Protein AF-A0A4Q2YHT8-F1 (afdb_monomer_lite)

Ra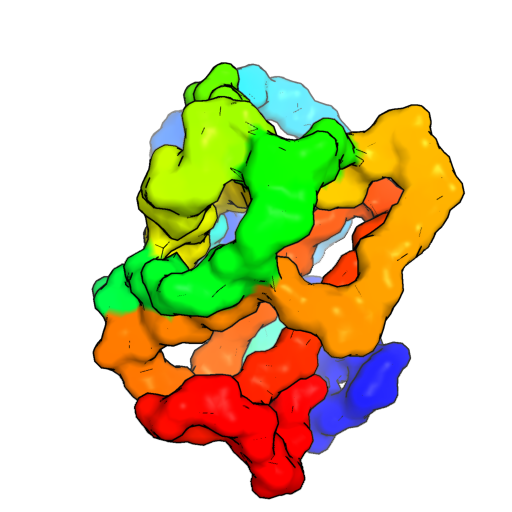dius of gyration: 17.06 Å; chains: 1; bounding box: 36×43×40 Å

Sequence (171 aa):
MDIRTGLNNLAITSVTYTIGGSTVAQLTEASGVTNVGDSPVYLKSVGTASGPDLTFFNTAGAKVFNVNPELGTTGGVGVFDNGVTTPSNAGLSAYAAAVEGTSMDTDIRNFGYHDYLSPGPTDPAVADLDLQFAKAMNLTDYLVVTERWGNSSFQLLALAADGEPYVGANI

pLDDT: mean 76.27, std 13.69, range [40.28, 93.75]

Structure (mmCIF, N/CA/C/O backbone):
data_AF-A0A4Q2YHT8-F1
#
_entry.id   AF-A0A4Q2YHT8-F1
#
loop_
_atom_site.group_PDB
_atom_site.id
_atom_site.type_symbol
_atom_site.label_atom_id
_atom_site.label_alt_id
_atom_site.label_comp_id
_atom_site.label_asym_id
_atom_site.label_entity_id
_atom_site.label_seq_id
_atom_site.pdbx_PDB_ins_code
_atom_site.Cartn_x
_atom_site.Cartn_y
_atom_site.Cartn_z
_atom_site.occupancy
_atom_site.B_iso_or_equiv
_atom_site.auth_seq_id
_atom_site.auth_comp_id
_atom_site.auth_asym_id
_atom_site.auth_atom_id
_atom_site.pdbx_PDB_model_num
ATOM 1 N N . MET A 1 1 ? -9.575 -21.352 12.786 1.00 46.97 1 MET A N 1
ATOM 2 C CA . MET A 1 1 ? -10.796 -21.055 12.013 1.00 46.97 1 MET A CA 1
ATOM 3 C C . MET A 1 1 ? -10.359 -21.042 10.561 1.00 46.97 1 MET A C 1
ATOM 5 O O . MET A 1 1 ? -9.399 -20.340 10.277 1.00 46.97 1 MET A O 1
ATOM 9 N N . ASP A 1 2 ? -10.961 -21.859 9.698 1.00 41.12 2 ASP A N 1
ATOM 10 C CA . ASP A 1 2 ? -10.566 -21.920 8.284 1.00 41.12 2 ASP A CA 1
ATOM 11 C C . ASP A 1 2 ? -11.085 -20.689 7.534 1.00 41.12 2 ASP A C 1
ATOM 13 O O . ASP A 1 2 ? -12.289 -20.421 7.537 1.00 41.12 2 ASP A O 1
ATOM 17 N N . ILE A 1 3 ? -10.173 -19.953 6.900 1.00 50.06 3 ILE A N 1
ATOM 18 C CA . ILE A 1 3 ? -10.473 -18.866 5.964 1.00 50.06 3 ILE A CA 1
ATOM 19 C C . ILE A 1 3 ? -11.052 -19.510 4.692 1.00 50.06 3 ILE A C 1
ATOM 21 O O . ILE A 1 3 ? -10.410 -20.363 4.082 1.00 50.06 3 ILE A O 1
ATOM 25 N N . ARG A 1 4 ? -12.287 -19.161 4.312 1.00 44.88 4 ARG A N 1
ATOM 26 C CA . ARG A 1 4 ? -12.977 -19.674 3.118 1.00 44.88 4 ARG A CA 1
ATOM 27 C C . ARG A 1 4 ? -12.924 -18.644 1.995 1.00 44.88 4 ARG A C 1
ATOM 29 O O . ARG A 1 4 ? -13.430 -17.532 2.133 1.00 44.88 4 ARG A O 1
ATOM 36 N N . THR A 1 5 ? -12.343 -19.013 0.865 1.00 42.12 5 THR A N 1
ATOM 37 C CA . THR A 1 5 ? -12.228 -18.145 -0.313 1.00 42.12 5 THR A CA 1
ATOM 38 C C . THR A 1 5 ? -13.592 -17.572 -0.730 1.00 42.12 5 THR A C 1
ATOM 40 O O . THR A 1 5 ? -14.580 -18.304 -0.804 1.00 42.12 5 THR A O 1
ATOM 43 N N . GLY A 1 6 ? -13.656 -16.261 -0.992 1.00 44.00 6 GLY A N 1
ATOM 44 C CA . GLY A 1 6 ? -14.863 -15.577 -1.481 1.00 44.00 6 GLY A CA 1
ATOM 45 C C . GLY A 1 6 ? -15.921 -15.221 -0.426 1.00 44.00 6 GLY A C 1
ATOM 46 O O . GLY A 1 6 ? -17.015 -14.797 -0.792 1.00 44.00 6 GLY A O 1
ATOM 47 N N . LEU A 1 7 ? -15.628 -15.380 0.870 1.00 49.44 7 LEU A N 1
ATOM 48 C CA . LEU A 1 7 ? -16.503 -14.955 1.968 1.00 49.44 7 LEU A CA 1
ATOM 49 C C . LEU A 1 7 ? -15.780 -13.966 2.889 1.00 49.44 7 LEU A C 1
ATOM 51 O O . LEU A 1 7 ? -14.573 -14.074 3.102 1.00 49.44 7 LEU A O 1
ATOM 55 N N . ASN A 1 8 ? -16.532 -13.043 3.499 1.00 55.59 8 ASN A N 1
ATOM 56 C CA . ASN A 1 8 ? -16.044 -12.254 4.633 1.00 55.59 8 ASN A CA 1
ATOM 57 C C . ASN A 1 8 ? -15.825 -13.202 5.818 1.00 55.59 8 ASN A C 1
ATOM 59 O O . ASN A 1 8 ? -16.741 -13.484 6.589 1.00 55.59 8 ASN A O 1
ATOM 63 N N . ASN A 1 9 ? -14.613 -13.741 5.918 1.00 62.84 9 ASN A N 1
ATOM 64 C CA . ASN A 1 9 ? -14.280 -14.811 6.858 1.00 62.84 9 ASN A CA 1
ATOM 65 C C . ASN A 1 9 ? -14.227 -14.351 8.313 1.00 62.84 9 ASN A C 1
ATOM 67 O O . ASN A 1 9 ? -14.300 -15.174 9.223 1.00 62.84 9 ASN A O 1
ATOM 71 N N . LEU A 1 10 ? -14.118 -13.041 8.533 1.00 74.19 10 LEU A N 1
ATOM 72 C CA . LEU A 1 10 ? -13.997 -12.451 9.852 1.00 74.19 10 LEU A CA 1
ATOM 73 C C . LEU A 1 10 ? -14.646 -11.065 9.851 1.00 74.19 10 LEU A C 1
ATOM 75 O O . LEU A 1 10 ? -14.279 -10.200 9.059 1.00 74.19 10 LEU A O 1
ATOM 79 N N . ALA A 1 11 ? -15.619 -10.847 10.733 1.00 79.69 11 ALA A N 1
ATOM 80 C CA . ALA A 1 11 ? -16.225 -9.531 10.882 1.00 79.69 11 ALA A CA 1
ATOM 81 C C . ALA A 1 11 ? -15.233 -8.563 11.546 1.00 79.69 11 ALA A C 1
ATOM 83 O O . ALA A 1 11 ? -14.680 -8.875 12.607 1.00 79.69 11 ALA A O 1
ATOM 84 N N . ILE A 1 12 ? -15.049 -7.391 10.937 1.00 82.56 12 ILE A N 1
ATOM 85 C CA . ILE A 1 12 ? -14.353 -6.255 11.548 1.00 82.56 12 ILE A CA 1
ATOM 86 C C . ILE A 1 12 ? -15.284 -5.645 12.598 1.00 82.56 12 ILE A C 1
ATOM 88 O O . ILE A 1 12 ? -16.437 -5.331 12.305 1.00 82.56 12 ILE A O 1
ATOM 92 N N . THR A 1 13 ? -14.794 -5.501 13.825 1.00 88.50 13 THR A N 1
ATOM 93 C CA . THR A 1 13 ? -15.548 -4.945 14.961 1.00 88.50 13 THR A CA 1
ATOM 94 C C . THR A 1 13 ? -15.062 -3.561 15.359 1.00 88.50 13 THR A C 1
ATOM 96 O O . THR A 1 13 ? -15.816 -2.797 15.961 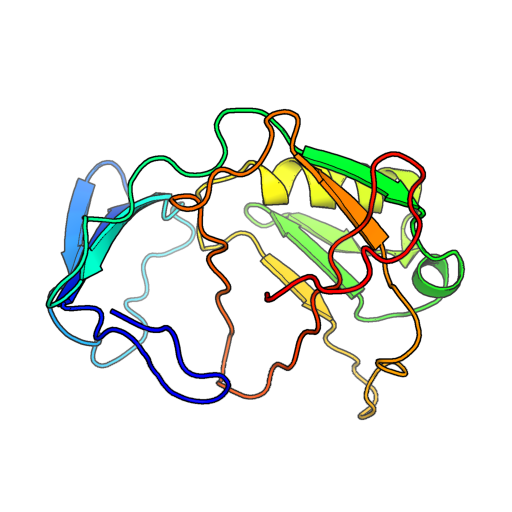1.00 88.50 13 THR A O 1
ATOM 99 N N . SER A 1 14 ? -13.816 -3.222 15.028 1.00 88.06 14 SER A N 1
ATOM 100 C CA . SER A 1 14 ? -13.285 -1.881 15.218 1.00 88.06 14 SER A CA 1
ATOM 101 C C . SER A 1 14 ? -12.165 -1.566 14.233 1.00 88.06 14 SER A C 1
ATOM 103 O O . SER A 1 14 ? -11.438 -2.447 13.780 1.00 88.06 14 SER A O 1
ATOM 105 N N . VAL A 1 15 ? -12.000 -0.287 13.925 1.00 88.25 15 VAL A N 1
ATOM 106 C CA . VAL A 1 15 ? -10.827 0.243 13.230 1.00 88.25 15 VAL A CA 1
ATOM 107 C C . VAL A 1 15 ? -10.292 1.401 14.055 1.00 88.25 15 VAL A C 1
ATOM 109 O O . VAL A 1 15 ? -11.015 2.358 14.332 1.00 88.25 15 VAL A O 1
ATOM 112 N N . THR A 1 16 ? -9.031 1.315 14.470 1.00 89.75 16 THR A N 1
ATOM 113 C CA . THR A 1 16 ? -8.350 2.391 15.194 1.00 89.75 16 THR A CA 1
ATOM 114 C C . THR A 1 16 ? -7.388 3.096 14.257 1.00 89.75 16 THR A C 1
ATOM 116 O O . THR A 1 16 ? -6.548 2.453 13.627 1.00 89.75 16 THR A O 1
ATOM 119 N N . TYR A 1 17 ? -7.469 4.419 14.196 1.00 88.81 17 TYR A N 1
ATOM 120 C CA . TYR A 1 17 ? -6.599 5.251 13.370 1.00 88.81 17 TYR A CA 1
ATOM 121 C C . TYR A 1 17 ? -6.267 6.565 14.076 1.00 88.81 17 TYR A C 1
ATOM 123 O O . TYR A 1 17 ? -6.948 6.973 15.018 1.00 88.81 17 TYR A O 1
ATOM 131 N N . THR A 1 18 ? -5.209 7.239 13.633 1.00 89.38 18 THR A N 1
ATOM 132 C CA . THR A 1 18 ? -4.884 8.597 14.081 1.00 89.38 18 THR A CA 1
ATOM 133 C C . THR A 1 18 ? -5.098 9.596 12.965 1.00 89.38 18 THR A C 1
ATOM 135 O O . THR A 1 18 ? -4.580 9.395 11.870 1.00 89.38 18 THR A O 1
ATOM 138 N N . ILE A 1 19 ? -5.782 10.694 13.270 1.00 87.75 19 ILE A N 1
ATOM 139 C CA . ILE A 1 19 ? -5.952 11.826 12.367 1.00 87.75 19 ILE A CA 1
ATOM 140 C C . ILE A 1 19 ? -5.830 13.146 13.127 1.00 87.75 19 ILE A C 1
ATOM 142 O O . ILE A 1 19 ? -6.366 13.291 14.226 1.00 87.75 19 ILE A O 1
ATOM 146 N N . GLY A 1 20 ? -5.096 14.111 12.564 1.00 84.50 20 GLY A N 1
ATOM 147 C CA . GLY A 1 20 ? -4.900 15.419 13.200 1.00 84.50 20 GLY A CA 1
ATOM 148 C C . GLY A 1 20 ? -4.299 15.308 14.608 1.00 84.50 20 GLY A C 1
ATOM 149 O O . GLY A 1 20 ? -4.674 16.056 15.506 1.00 84.50 20 GLY A O 1
ATOM 150 N N . GLY A 1 21 ? -3.441 14.305 14.834 1.00 84.25 21 GLY A N 1
ATOM 151 C CA . GLY A 1 21 ? -2.849 13.997 16.142 1.00 84.25 21 GLY A CA 1
ATOM 152 C C . GLY A 1 21 ? -3.780 13.313 17.154 1.00 84.25 21 GLY A C 1
ATOM 153 O O . GLY A 1 21 ? -3.326 12.968 18.241 1.00 84.25 21 GLY A O 1
ATOM 154 N N . SER A 1 22 ? -5.052 13.080 16.818 1.00 88.00 22 SER A N 1
ATOM 155 C CA . SER A 1 22 ? -6.023 12.412 17.692 1.00 88.00 22 SER A CA 1
ATOM 156 C C . SER A 1 22 ? -6.235 10.957 17.286 1.00 88.00 22 SER A C 1
ATOM 158 O O . SER A 1 22 ? -6.384 10.660 16.103 1.00 88.00 22 SER A O 1
ATOM 160 N N . THR A 1 23 ? -6.294 10.052 18.263 1.00 90.50 23 THR A N 1
ATOM 161 C CA . THR A 1 23 ? -6.662 8.646 18.035 1.00 90.50 23 THR A CA 1
ATOM 162 C C . THR A 1 23 ? -8.176 8.486 18.061 1.00 90.50 23 THR A C 1
ATOM 164 O O . THR A 1 23 ? -8.831 8.897 19.018 1.00 90.50 23 THR A O 1
ATOM 167 N N . VAL A 1 24 ? -8.723 7.847 17.032 1.00 89.56 24 VAL A N 1
ATOM 168 C CA . VAL A 1 24 ? -10.145 7.528 16.895 1.00 89.56 24 VAL A CA 1
ATOM 169 C C . VAL A 1 24 ? -10.310 6.014 16.830 1.00 89.56 24 VAL A C 1
ATOM 171 O O . VAL A 1 24 ? -9.566 5.340 16.121 1.00 89.56 24 VAL A O 1
ATOM 174 N N . ALA A 1 25 ? -11.296 5.492 17.562 1.00 90.31 25 ALA A N 1
ATOM 175 C CA . ALA A 1 25 ? 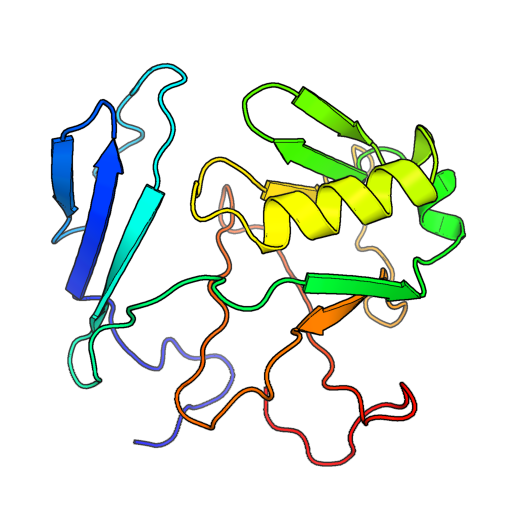-11.751 4.110 17.462 1.00 90.31 25 ALA A CA 1
ATOM 176 C C . ALA A 1 25 ? -13.145 4.093 16.827 1.00 90.31 25 ALA A C 1
ATOM 178 O O . ALA A 1 25 ? -14.132 4.499 17.443 1.00 90.31 25 ALA A O 1
ATOM 179 N N . GLN A 1 26 ? -13.218 3.644 15.580 1.00 87.81 26 GLN A N 1
ATOM 180 C CA . GLN A 1 26 ? -14.464 3.492 14.847 1.00 87.81 26 GLN A CA 1
ATOM 181 C C . GLN A 1 26 ? -15.020 2.087 15.092 1.00 87.81 26 GLN A C 1
ATOM 183 O O . GLN A 1 26 ? -14.369 1.103 14.758 1.00 87.81 26 GLN A O 1
ATOM 188 N N . LEU A 1 27 ? -16.212 1.997 15.686 1.00 89.31 27 LEU A N 1
ATOM 189 C CA . LEU A 1 27 ? -16.851 0.726 16.076 1.00 89.31 27 LEU A CA 1
ATOM 190 C C . LEU A 1 27 ? -17.987 0.298 15.137 1.00 89.31 27 LEU A C 1
ATOM 192 O O . LEU A 1 27 ? -18.494 -0.815 15.225 1.00 89.31 27 LEU A O 1
ATOM 196 N N . THR A 1 28 ? -18.420 1.199 14.263 1.00 83.88 28 THR A N 1
ATOM 197 C CA . THR A 1 28 ? -19.470 0.958 13.275 1.00 83.88 28 THR A CA 1
ATOM 198 C C . THR A 1 28 ? -19.068 1.598 11.960 1.00 83.88 28 THR A C 1
ATOM 200 O O . THR A 1 28 ? -18.236 2.508 11.930 1.00 83.88 28 THR A O 1
ATOM 203 N N . GLU A 1 29 ? -19.670 1.152 10.864 1.00 75.50 29 GLU A N 1
ATOM 204 C CA . GLU A 1 29 ? -19.524 1.826 9.577 1.00 75.50 29 GLU A CA 1
ATOM 205 C C . GLU A 1 29 ? -19.890 3.313 9.722 1.00 75.50 29 GLU A C 1
ATOM 207 O O . GLU A 1 29 ? -20.874 3.669 10.381 1.00 75.50 29 GLU A O 1
ATOM 212 N N . ALA A 1 30 ? -19.047 4.193 9.183 1.00 69.38 30 ALA A N 1
ATOM 213 C CA . ALA A 1 30 ? -19.312 5.622 9.202 1.00 69.38 30 ALA A CA 1
ATOM 214 C C . ALA A 1 30 ? -20.470 5.921 8.243 1.00 69.38 30 ALA A C 1
ATOM 216 O O . ALA A 1 30 ? -20.484 5.443 7.113 1.00 69.38 30 ALA A O 1
ATOM 217 N N . SER A 1 31 ? -21.429 6.754 8.653 1.00 58.78 31 SER A N 1
ATOM 218 C CA . SER A 1 31 ? -22.602 7.102 7.835 1.00 58.78 31 SER A CA 1
ATOM 219 C C . SER A 1 31 ? -22.310 8.102 6.701 1.00 58.78 31 SER A C 1
ATOM 221 O O . SER A 1 31 ? -23.204 8.810 6.240 1.00 58.78 31 SER A O 1
ATOM 223 N N . GLY A 1 32 ? -21.061 8.180 6.239 1.00 55.38 32 GLY A N 1
ATOM 224 C CA . GLY A 1 32 ? -20.619 9.075 5.175 1.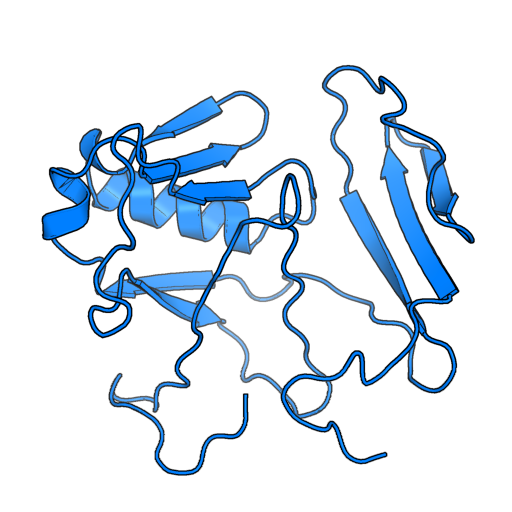00 55.38 32 GLY A CA 1
ATOM 225 C C . GLY A 1 32 ? -19.127 9.390 5.253 1.00 55.38 32 GLY A C 1
ATOM 226 O O . GLY A 1 32 ? -18.424 8.957 6.164 1.00 55.38 32 GLY A O 1
ATOM 227 N N . VAL A 1 33 ? -18.648 10.186 4.295 1.00 53.19 33 VAL A N 1
ATOM 228 C CA . VAL A 1 33 ? -17.288 10.737 4.321 1.00 53.19 33 VAL A CA 1
ATOM 229 C C . VAL A 1 33 ? -17.269 11.880 5.334 1.00 53.19 33 VAL A C 1
ATOM 231 O O . VAL A 1 33 ? -17.785 12.965 5.062 1.00 53.19 33 VAL A O 1
ATOM 234 N N . THR A 1 34 ? -16.690 11.666 6.515 1.00 54.50 34 THR A N 1
ATOM 235 C CA . THR A 1 34 ? -16.296 12.786 7.373 1.00 54.50 34 THR A CA 1
ATOM 236 C C . THR A 1 34 ? -15.264 13.596 6.596 1.00 54.50 34 THR A C 1
ATOM 238 O O . THR A 1 34 ? -14.222 13.083 6.203 1.00 54.50 34 THR A O 1
ATOM 241 N N . ASN A 1 35 ? -15.577 14.851 6.274 1.00 54.22 35 ASN A N 1
ATOM 242 C CA . ASN A 1 35 ? -14.658 15.712 5.539 1.00 54.22 35 ASN A CA 1
ATOM 243 C C . ASN A 1 35 ? -13.545 16.153 6.492 1.00 54.22 35 ASN A C 1
ATOM 245 O O . ASN A 1 35 ? -13.684 17.128 7.226 1.00 54.22 35 ASN A O 1
ATOM 249 N N . VAL A 1 36 ? -12.473 15.370 6.538 1.00 55.25 36 VAL A N 1
ATOM 250 C CA . VAL A 1 36 ? -11.369 15.561 7.479 1.00 55.25 36 VAL A CA 1
ATOM 251 C C . VAL A 1 36 ? -10.227 16.426 6.914 1.00 55.25 36 VAL A C 1
ATOM 253 O O . VAL A 1 36 ? -9.098 16.403 7.412 1.00 55.25 36 VAL A O 1
ATOM 256 N N . GLY A 1 37 ? -10.515 17.227 5.880 1.00 65.69 37 GLY A N 1
ATOM 257 C CA . GLY A 1 37 ? -9.501 18.000 5.155 1.00 65.69 37 GLY A CA 1
ATOM 258 C C . GLY A 1 37 ? -8.449 17.081 4.532 1.00 65.69 37 GLY A C 1
ATOM 259 O O . GLY A 1 37 ? -8.750 15.928 4.233 1.00 65.69 37 GLY A O 1
ATOM 260 N N . ASP A 1 38 ? -7.213 17.554 4.386 1.00 72.44 38 ASP A N 1
ATOM 261 C CA . ASP A 1 38 ? -6.077 16.778 3.852 1.00 72.44 38 ASP A CA 1
ATOM 262 C C . ASP A 1 38 ? -5.189 16.180 4.950 1.00 72.44 38 ASP A C 1
ATOM 264 O O . ASP A 1 38 ? -4.024 15.870 4.726 1.00 72.44 38 ASP A O 1
ATOM 268 N N . SER A 1 39 ? -5.725 16.022 6.164 1.00 84.25 39 SER A N 1
ATOM 269 C CA . SER A 1 39 ? -4.952 15.435 7.260 1.00 84.25 39 SER A CA 1
ATOM 270 C C . SER A 1 39 ? -4.673 13.950 6.986 1.00 84.25 39 SER A C 1
ATOM 272 O O . SER A 1 39 ? -5.627 13.232 6.651 1.00 84.25 39 SER A O 1
ATOM 274 N N . PRO A 1 40 ? -3.427 13.483 7.195 1.00 85.50 40 PRO A N 1
ATOM 275 C CA . PRO A 1 40 ? -3.085 12.065 7.151 1.00 85.50 40 PRO A CA 1
ATOM 276 C C . PRO A 1 40 ? -3.943 11.226 8.099 1.00 85.50 40 PRO A C 1
ATOM 278 O O . PRO A 1 40 ? -4.282 11.677 9.203 1.00 85.50 40 PRO A O 1
ATOM 281 N N . VAL A 1 41 ? -4.278 10.004 7.682 1.00 86.19 41 VAL A N 1
ATOM 282 C CA . VAL A 1 41 ? -5.052 9.037 8.470 1.00 86.19 41 VAL A CA 1
ATOM 283 C C . VAL A 1 41 ? -4.236 7.764 8.648 1.00 86.19 41 VAL A C 1
ATOM 285 O O . VAL A 1 41 ? -4.336 6.820 7.871 1.00 86.19 41 VAL A O 1
ATOM 288 N N . TYR A 1 42 ? -3.444 7.703 9.716 1.00 87.31 42 TYR A N 1
ATOM 289 C CA . TYR A 1 42 ? -2.606 6.531 9.966 1.00 87.31 42 TYR A CA 1
ATOM 290 C C . TYR A 1 42 ? -3.399 5.411 10.636 1.00 87.31 42 TYR A C 1
ATOM 292 O O . TYR A 1 42 ? -3.847 5.567 11.778 1.00 87.31 42 TYR A O 1
ATOM 300 N N . LEU A 1 43 ? -3.527 4.269 9.964 1.00 86.25 43 LEU A N 1
ATOM 301 C CA . LEU A 1 43 ? -4.120 3.061 10.531 1.00 86.25 43 LEU A CA 1
ATOM 302 C C . LEU A 1 43 ? -3.254 2.539 11.685 1.00 86.25 43 LEU A C 1
ATOM 304 O O . LEU A 1 43 ? -2.031 2.439 11.581 1.00 86.25 43 LEU A O 1
ATOM 308 N N . LYS A 1 44 ? -3.885 2.211 12.814 1.00 86.50 44 LYS A N 1
ATOM 309 C CA . LYS A 1 44 ? -3.209 1.679 14.008 1.00 86.50 44 LYS A CA 1
ATOM 310 C C . LYS A 1 44 ? -3.564 0.228 14.262 1.00 86.50 44 LYS A C 1
ATOM 312 O O . LYS A 1 44 ? -2.665 -0.570 14.524 1.00 86.50 44 LYS A O 1
ATOM 317 N N . SER A 1 45 ? -4.848 -0.105 14.181 1.00 87.44 45 SER A N 1
ATOM 318 C CA . SER A 1 45 ? -5.298 -1.482 14.334 1.00 87.44 45 SER A CA 1
ATOM 319 C C . SER A 1 45 ? -6.651 -1.748 13.690 1.00 87.44 45 SER A C 1
ATOM 321 O O . SER A 1 45 ? -7.455 -0.832 13.502 1.00 87.44 45 SER A O 1
ATOM 323 N N . VAL A 1 46 ? -6.908 -3.019 13.391 1.00 86.38 46 VAL A N 1
ATOM 324 C CA . VAL A 1 46 ? -8.224 -3.529 12.991 1.00 86.38 46 VAL A CA 1
ATOM 325 C C . VAL A 1 46 ? -8.624 -4.626 13.972 1.00 86.38 46 VAL A C 1
ATOM 327 O O . VAL A 1 46 ? -7.979 -5.671 14.038 1.00 86.38 46 VAL A O 1
ATOM 330 N N . GLY A 1 47 ? -9.670 -4.371 14.752 1.00 87.81 47 GLY A N 1
ATOM 331 C CA . GLY A 1 47 ? -10.257 -5.337 15.670 1.00 87.81 47 GLY A CA 1
ATOM 332 C C . GLY A 1 47 ? -11.229 -6.261 14.954 1.00 87.81 47 GLY A C 1
ATOM 333 O O . GLY A 1 47 ? -11.950 -5.854 14.037 1.00 87.81 47 GLY A O 1
ATOM 334 N N . THR A 1 48 ? -11.248 -7.525 15.369 1.00 84.06 48 THR A N 1
ATOM 335 C CA . THR A 1 48 ? -12.023 -8.573 14.699 1.00 84.06 48 THR A CA 1
ATOM 336 C C . THR A 1 48 ? -12.869 -9.363 15.694 1.00 84.06 48 THR A C 1
ATOM 338 O O . THR A 1 48 ? -12.553 -9.447 16.878 1.00 84.06 48 THR A O 1
ATOM 341 N N . ALA A 1 49 ? -13.982 -9.946 15.241 1.00 79.69 49 ALA A N 1
ATOM 342 C CA . ALA A 1 49 ? -14.950 -10.584 16.142 1.00 79.69 49 ALA A CA 1
ATOM 343 C C . ALA A 1 49 ? -14.440 -11.863 16.833 1.00 79.69 49 ALA A C 1
ATOM 345 O O . ALA A 1 49 ? -15.003 -12.278 17.844 1.00 79.69 49 ALA A O 1
ATOM 346 N N . SER A 1 50 ? -13.428 -12.533 16.272 1.00 72.94 50 SER A N 1
ATOM 347 C CA . SER A 1 50 ? -12.946 -13.826 16.790 1.00 72.94 50 SER A CA 1
ATOM 348 C C . SER A 1 50 ? -11.466 -14.122 16.508 1.00 72.94 50 SER A C 1
ATOM 350 O O . SER A 1 50 ? -11.023 -15.253 16.708 1.00 72.94 50 SER A O 1
ATOM 352 N N . GLY A 1 51 ? -10.700 -13.124 16.058 1.00 70.88 51 GLY A N 1
ATOM 353 C CA . GLY A 1 51 ? -9.262 -13.221 15.808 1.00 70.88 51 GLY A CA 1
ATOM 354 C C . GLY A 1 51 ? -8.460 -12.225 16.653 1.00 70.88 51 GLY A C 1
ATOM 355 O O . GLY A 1 51 ? -9.047 -11.425 17.383 1.00 70.88 51 GLY A O 1
ATOM 356 N N . PRO A 1 52 ? -7.119 -12.274 16.587 1.00 70.38 52 PRO A N 1
ATOM 357 C CA . PRO A 1 52 ? -6.285 -11.232 17.174 1.00 70.38 52 PRO A CA 1
ATOM 358 C C . PRO A 1 52 ? -6.558 -9.880 16.500 1.00 70.38 52 PRO A C 1
ATOM 360 O O . PRO A 1 52 ? -6.916 -9.829 15.321 1.00 70.38 52 PRO A O 1
ATOM 363 N N . ASP A 1 53 ? -6.354 -8.789 17.239 1.00 75.56 53 ASP A N 1
ATOM 364 C CA . ASP A 1 53 ? -6.333 -7.455 16.645 1.00 75.56 53 ASP A CA 1
ATOM 365 C C . ASP A 1 53 ? -5.171 -7.374 15.653 1.00 75.56 53 ASP A C 1
ATOM 367 O O . ASP A 1 53 ? -4.015 -7.657 15.990 1.00 75.56 53 ASP A O 1
ATOM 371 N N . LEU A 1 54 ? -5.479 -6.969 14.423 1.00 80.69 54 LEU A N 1
ATOM 372 C CA . LEU A 1 54 ? -4.465 -6.722 13.413 1.00 80.69 54 LEU A CA 1
ATOM 373 C C . LEU A 1 54 ? -3.732 -5.450 13.821 1.00 80.69 54 LEU A C 1
ATOM 375 O O . LEU A 1 54 ? -4.323 -4.374 13.880 1.00 80.69 54 LEU A O 1
ATOM 379 N N . THR A 1 55 ? -2.460 -5.593 14.157 1.00 74.69 55 THR A N 1
ATOM 380 C CA . THR A 1 55 ? -1.578 -4.527 14.637 1.00 74.69 55 THR A CA 1
ATOM 381 C C . THR A 1 55 ? -0.266 -4.616 13.862 1.00 74.69 55 THR A C 1
ATOM 383 O O . THR A 1 55 ? 0.064 -5.681 13.350 1.00 74.69 55 THR A O 1
ATOM 386 N N . PHE A 1 56 ? 0.493 -3.520 13.795 1.00 60.66 56 PHE A N 1
ATOM 387 C CA . PHE A 1 56 ? 1.782 -3.435 13.085 1.00 60.66 56 PHE A CA 1
ATOM 388 C C . PHE A 1 56 ? 1.678 -3.528 11.555 1.00 60.66 56 PHE A C 1
ATOM 390 O O . PHE A 1 56 ? 1.935 -4.563 10.950 1.00 60.66 56 PHE A O 1
ATOM 397 N N . PHE A 1 57 ? 1.410 -2.395 10.912 1.00 62.31 57 PHE A N 1
ATOM 398 C CA . PHE A 1 57 ? 1.550 -2.274 9.463 1.00 62.31 57 PHE A CA 1
ATOM 399 C C . PHE A 1 57 ? 3.007 -1.929 9.096 1.00 62.31 57 PHE A C 1
ATOM 401 O O . PHE A 1 57 ? 3.622 -1.074 9.733 1.00 62.31 57 PHE A O 1
ATOM 408 N N . ASN A 1 58 ? 3.550 -2.585 8.065 1.00 59.53 58 ASN A N 1
ATOM 409 C CA . ASN A 1 58 ? 4.659 -2.078 7.240 1.00 59.53 58 ASN A CA 1
ATOM 410 C C . ASN A 1 58 ? 6.049 -1.827 7.866 1.00 59.53 58 ASN A C 1
ATOM 412 O O . ASN A 1 58 ? 6.805 -0.978 7.402 1.00 59.53 58 ASN A O 1
ATOM 416 N N . THR A 1 59 ? 6.480 -2.590 8.873 1.00 56.50 59 THR A N 1
ATOM 417 C CA . THR A 1 59 ? 7.726 -2.255 9.609 1.00 56.50 59 THR A CA 1
ATOM 418 C C . THR A 1 59 ? 9.052 -2.751 9.009 1.00 56.50 59 THR A C 1
ATOM 420 O O . THR A 1 59 ? 10.104 -2.433 9.560 1.00 56.50 59 THR A O 1
ATOM 423 N N . ALA A 1 60 ? 9.056 -3.502 7.900 1.00 64.56 60 ALA A N 1
ATOM 424 C CA . ALA A 1 60 ? 10.290 -4.090 7.344 1.00 64.56 60 ALA A CA 1
ATOM 425 C C . ALA A 1 60 ? 10.702 -3.556 5.962 1.00 64.56 60 ALA A C 1
ATOM 427 O O . ALA A 1 60 ? 11.791 -3.867 5.490 1.00 64.56 60 ALA A O 1
ATOM 428 N N . GLY A 1 61 ? 9.875 -2.722 5.339 1.00 69.00 61 GLY A N 1
ATOM 429 C CA . GLY A 1 61 ? 10.134 -2.178 4.014 1.00 69.00 61 GLY A CA 1
ATOM 430 C C . GLY A 1 61 ? 9.698 -3.086 2.866 1.00 69.00 61 GLY A C 1
ATOM 431 O O . GLY A 1 61 ? 9.687 -4.317 2.986 1.00 69.00 61 GLY A O 1
ATOM 432 N N . ALA A 1 62 ? 9.333 -2.448 1.758 1.00 81.19 62 ALA A N 1
ATOM 433 C CA . ALA A 1 62 ? 8.923 -3.087 0.517 1.00 81.19 62 ALA A CA 1
ATOM 434 C C . ALA A 1 62 ? 9.922 -2.750 -0.596 1.00 81.19 62 ALA A C 1
ATOM 436 O O . ALA A 1 62 ? 10.502 -1.664 -0.606 1.00 81.19 62 ALA A O 1
ATOM 437 N N . LYS A 1 63 ? 10.131 -3.692 -1.514 1.00 88.12 63 LYS A N 1
ATOM 438 C CA . LYS A 1 63 ? 10.940 -3.509 -2.719 1.00 88.12 63 LYS A CA 1
ATOM 439 C C . LYS A 1 63 ? 10.181 -3.963 -3.947 1.00 88.12 63 LYS A C 1
ATOM 441 O O . LYS A 1 63 ? 9.538 -5.011 -3.911 1.00 88.12 63 LYS A O 1
ATOM 446 N N . VAL A 1 64 ? 10.317 -3.209 -5.027 1.00 89.56 64 VAL A N 1
ATOM 447 C CA . VAL A 1 64 ? 9.726 -3.515 -6.326 1.00 89.56 64 VAL A CA 1
ATOM 448 C C . VAL A 1 64 ? 10.826 -3.969 -7.283 1.00 89.56 64 VAL A C 1
ATOM 450 O O . VAL A 1 64 ? 11.823 -3.272 -7.463 1.00 89.56 64 VAL A O 1
ATOM 453 N N . PHE A 1 65 ? 10.659 -5.140 -7.903 1.00 84.50 65 PHE A N 1
ATOM 454 C CA . PHE A 1 65 ? 11.682 -5.726 -8.786 1.00 84.50 65 PHE A CA 1
ATOM 455 C C . PHE A 1 65 ? 11.265 -5.751 -10.257 1.00 84.50 65 PHE A C 1
ATOM 457 O O . PHE A 1 65 ? 11.994 -5.241 -11.107 1.00 84.50 65 PHE A O 1
ATOM 464 N N . ASN A 1 66 ? 10.090 -6.306 -10.558 1.00 85.31 66 ASN A N 1
ATOM 465 C CA . ASN A 1 66 ? 9.664 -6.586 -11.928 1.00 85.31 66 ASN A CA 1
ATOM 466 C C . ASN A 1 66 ? 8.457 -5.735 -12.313 1.00 85.31 66 ASN A C 1
ATOM 468 O O . ASN A 1 66 ? 7.341 -6.231 -12.339 1.00 85.31 66 ASN A O 1
ATOM 472 N N . VAL A 1 67 ? 8.668 -4.449 -12.596 1.00 89.75 67 VAL A N 1
ATOM 473 C CA . VAL A 1 67 ? 7.585 -3.591 -13.105 1.00 89.75 67 VAL A CA 1
ATOM 474 C C . VAL A 1 67 ? 7.342 -3.892 -14.577 1.00 89.75 67 VAL A C 1
ATOM 476 O O . VAL A 1 67 ? 8.269 -3.795 -15.384 1.00 89.75 67 VAL A O 1
ATOM 479 N N . ASN A 1 68 ? 6.097 -4.200 -14.934 1.00 88.25 68 ASN A N 1
ATOM 480 C CA . ASN A 1 68 ? 5.695 -4.417 -16.313 1.00 88.25 68 ASN A CA 1
ATOM 481 C C . ASN A 1 68 ? 5.996 -3.160 -17.163 1.00 88.25 68 ASN A C 1
ATOM 483 O O . ASN A 1 68 ? 5.471 -2.076 -16.878 1.00 88.25 68 ASN A O 1
ATOM 487 N N . PRO A 1 69 ? 6.818 -3.277 -18.227 1.00 88.12 69 PRO A N 1
ATOM 488 C CA . PRO A 1 69 ? 7.150 -2.159 -19.102 1.00 88.12 69 PRO A CA 1
ATOM 489 C C . PRO A 1 69 ? 5.942 -1.470 -19.747 1.00 88.12 69 PRO A C 1
ATOM 491 O O . PRO A 1 69 ? 5.995 -0.268 -20.017 1.00 88.12 69 PRO A O 1
ATOM 494 N N . GLU A 1 70 ? 4.853 -2.206 -19.976 1.00 85.12 70 GLU A N 1
ATOM 495 C CA . GLU A 1 70 ? 3.633 -1.693 -20.607 1.00 85.12 70 GLU A CA 1
ATOM 496 C C . GLU A 1 70 ? 2.982 -0.582 -19.774 1.00 85.12 70 GLU A C 1
ATOM 498 O O . GLU A 1 70 ? 2.472 0.393 -20.337 1.00 85.12 70 GLU A O 1
ATOM 503 N N . LEU A 1 71 ? 3.122 -0.637 -18.442 1.00 84.75 71 LEU A N 1
ATOM 504 C CA . LEU A 1 71 ? 2.625 0.395 -17.528 1.00 84.75 71 LEU A CA 1
ATOM 505 C C . LEU A 1 71 ? 3.212 1.776 -17.825 1.00 84.75 71 LEU A C 1
ATOM 507 O O . LEU A 1 71 ? 2.550 2.783 -17.588 1.00 84.75 71 LEU A O 1
ATOM 511 N N . GLY A 1 72 ? 4.420 1.852 -18.391 1.00 85.94 72 GLY A N 1
ATOM 512 C CA . GLY A 1 72 ? 5.065 3.118 -18.749 1.00 85.94 72 GLY A CA 1
ATOM 513 C C . GLY A 1 72 ? 4.353 3.856 -19.885 1.00 85.94 72 GLY A C 1
ATOM 514 O O . GLY A 1 72 ? 4.610 5.036 -20.117 1.00 85.94 72 GLY A O 1
ATOM 515 N N . THR A 1 73 ? 3.447 3.175 -20.585 1.00 82.81 73 THR A N 1
ATOM 516 C CA . THR A 1 73 ? 2.616 3.744 -21.653 1.00 82.81 73 THR A CA 1
ATOM 517 C C . THR A 1 73 ? 1.134 3.800 -21.297 1.00 82.81 73 THR A C 1
ATOM 519 O O . THR A 1 73 ? 0.369 4.492 -21.969 1.00 82.81 73 THR A O 1
ATOM 522 N N . THR A 1 74 ? 0.731 3.129 -20.217 1.00 77.94 74 THR A N 1
ATOM 523 C CA . THR A 1 74 ? -0.651 3.086 -19.744 1.00 77.94 74 THR A CA 1
ATOM 524 C C . THR A 1 74 ? -0.992 4.364 -18.980 1.00 77.94 74 THR A C 1
ATOM 526 O O . THR A 1 74 ? -0.327 4.739 -18.016 1.00 77.94 74 THR A O 1
ATOM 529 N N . GLY A 1 75 ? -2.037 5.065 -19.420 1.00 79.75 75 GLY A N 1
ATOM 530 C CA . GLY A 1 75 ? -2.617 6.173 -18.662 1.00 79.75 75 GLY A CA 1
ATOM 531 C C . GLY A 1 75 ? -3.548 5.659 -17.564 1.00 79.75 75 GLY A C 1
ATOM 532 O O . GLY A 1 75 ? -4.129 4.588 -17.699 1.00 79.75 75 GLY A O 1
ATOM 533 N N . GLY A 1 76 ? -3.719 6.434 -16.492 1.00 80.62 76 GLY A N 1
ATOM 534 C CA . GLY A 1 76 ? -4.638 6.055 -15.412 1.00 80.62 76 GLY A CA 1
ATOM 535 C C . GLY A 1 76 ? -4.060 5.073 -14.392 1.00 80.62 76 GLY A C 1
ATOM 536 O O . GLY A 1 76 ? -4.782 4.615 -13.517 1.00 80.62 76 GLY A O 1
ATOM 537 N N . VAL A 1 77 ? -2.760 4.782 -14.463 1.00 85.38 77 VAL A N 1
ATOM 538 C CA . VAL A 1 77 ? -2.049 3.972 -13.470 1.00 85.38 77 VAL A CA 1
ATOM 539 C C . VAL A 1 77 ? -1.066 4.849 -12.713 1.00 85.38 77 VAL A C 1
ATOM 541 O O . VAL A 1 77 ? -0.332 5.643 -13.309 1.00 85.38 77 VAL A O 1
ATOM 544 N N . GLY A 1 78 ? -1.036 4.720 -11.392 1.00 89.25 78 GLY A N 1
ATOM 545 C CA . GLY A 1 78 ? -0.094 5.470 -10.581 1.00 89.25 78 GLY A CA 1
ATOM 546 C C . GLY A 1 78 ? -0.295 5.302 -9.090 1.00 89.25 78 GLY A C 1
ATOM 547 O O . GLY A 1 78 ? -1.036 4.442 -8.620 1.00 89.25 78 GLY A O 1
ATOM 548 N N . VAL A 1 79 ? 0.402 6.151 -8.349 1.00 90.56 79 VAL A N 1
ATOM 549 C CA . VAL A 1 79 ? 0.338 6.224 -6.892 1.00 90.56 79 VAL A CA 1
ATOM 550 C C . VAL A 1 79 ? -0.049 7.635 -6.484 1.00 90.56 79 VAL A C 1
ATOM 552 O O . VAL A 1 79 ? 0.450 8.611 -7.053 1.00 90.56 79 VAL A O 1
ATOM 555 N N . PHE A 1 80 ? -0.946 7.736 -5.513 1.00 88.25 80 PHE A N 1
ATOM 556 C CA . PHE A 1 80 ? -1.239 8.961 -4.792 1.00 88.25 80 PHE A CA 1
ATOM 557 C C . PHE A 1 80 ? -0.626 8.871 -3.394 1.00 88.25 80 PHE A C 1
ATOM 559 O O . PHE A 1 80 ? -0.942 7.949 -2.643 1.00 88.25 80 PHE A O 1
ATOM 566 N N . ASP A 1 81 ? 0.220 9.840 -3.058 1.00 88.31 81 ASP A N 1
ATOM 567 C CA . ASP A 1 81 ? 0.866 9.969 -1.754 1.00 88.31 81 ASP A CA 1
ATOM 568 C C . ASP A 1 81 ? 0.757 11.423 -1.283 1.00 88.31 81 ASP A C 1
ATOM 570 O O . ASP A 1 81 ? 1.341 12.326 -1.887 1.00 88.31 81 ASP A O 1
ATOM 574 N N . ASN A 1 82 ? -0.040 11.665 -0.238 1.00 83.44 82 ASN A N 1
ATOM 575 C CA . ASN A 1 82 ? -0.146 12.961 0.443 1.00 83.44 82 ASN A CA 1
ATOM 576 C C . ASN A 1 82 ? -0.320 14.183 -0.491 1.00 83.44 82 ASN A C 1
ATOM 578 O O . ASN A 1 82 ? 0.306 15.229 -0.315 1.00 83.44 82 ASN A O 1
ATOM 582 N N . GLY A 1 83 ? -1.186 14.071 -1.504 1.00 83.00 83 GLY A N 1
ATOM 583 C CA . GLY A 1 83 ? -1.463 15.157 -2.459 1.00 83.00 83 GLY A CA 1
ATOM 584 C C . GLY A 1 83 ? -0.553 15.169 -3.689 1.00 83.00 83 GLY A C 1
ATOM 585 O O . GLY A 1 83 ? -0.793 15.940 -4.619 1.00 83.00 83 GLY A O 1
ATOM 586 N N . VAL A 1 84 ? 0.453 14.297 -3.736 1.00 88.06 84 VAL A N 1
ATOM 587 C CA . VAL A 1 84 ? 1.337 14.112 -4.886 1.00 88.06 84 VAL A CA 1
ATOM 588 C C . VAL A 1 84 ? 0.897 12.880 -5.660 1.00 88.06 84 VAL A C 1
ATOM 590 O O . VAL A 1 84 ? 0.631 11.824 -5.098 1.00 88.06 84 VAL A O 1
ATOM 593 N N . THR A 1 85 ? 0.817 13.014 -6.980 1.00 90.50 85 THR A N 1
ATOM 594 C CA . THR A 1 85 ? 0.513 11.902 -7.880 1.00 90.50 85 THR A CA 1
ATOM 595 C C . THR A 1 85 ? 1.754 11.535 -8.681 1.00 90.50 85 THR A C 1
ATOM 597 O O . THR A 1 85 ? 2.309 12.388 -9.371 1.00 90.50 85 THR A O 1
ATOM 600 N N . THR A 1 86 ? 2.148 10.263 -8.631 1.00 93.75 86 THR A N 1
ATOM 601 C CA . THR A 1 86 ? 3.226 9.700 -9.454 1.00 93.75 86 THR A CA 1
ATOM 602 C C . THR A 1 86 ? 2.623 8.706 -10.446 1.00 93.75 86 THR A C 1
ATOM 604 O O . THR A 1 86 ? 2.340 7.567 -10.063 1.00 93.75 86 THR A O 1
ATOM 607 N N . PRO A 1 87 ? 2.366 9.111 -11.702 1.00 91.62 87 PRO A N 1
ATOM 608 C CA . PRO A 1 87 ? 1.820 8.209 -12.707 1.00 91.62 87 PRO A CA 1
ATOM 609 C C . PRO A 1 87 ? 2.911 7.278 -13.255 1.00 91.62 87 PRO A C 1
ATOM 611 O O . PRO A 1 87 ? 4.081 7.659 -13.346 1.00 91.62 87 PRO A O 1
ATOM 614 N N . SER A 1 88 ? 2.531 6.070 -13.669 1.00 91.12 88 SER A N 1
ATOM 615 C CA . SER A 1 88 ? 3.454 5.080 -14.248 1.00 91.12 88 SER A CA 1
ATOM 616 C C . SER A 1 88 ? 4.175 5.602 -15.499 1.00 91.12 88 SER A C 1
ATOM 618 O O . SER A 1 88 ? 5.365 5.346 -15.703 1.00 91.12 88 SER A O 1
ATOM 620 N N . ASN A 1 89 ? 3.482 6.414 -16.300 1.00 89.06 89 ASN A N 1
ATOM 621 C CA . ASN A 1 89 ? 4.001 7.016 -17.527 1.00 89.06 89 ASN A CA 1
ATOM 622 C C . ASN A 1 89 ? 4.947 8.217 -17.316 1.00 89.06 89 ASN A C 1
ATOM 624 O O . ASN A 1 89 ? 5.552 8.684 -18.280 1.00 89.06 89 ASN A O 1
ATOM 628 N N . ALA A 1 90 ? 5.136 8.693 -16.077 1.00 86.56 90 ALA A N 1
ATOM 629 C CA . ALA A 1 90 ? 6.198 9.652 -15.747 1.00 86.56 90 ALA A CA 1
ATOM 630 C C . ALA A 1 90 ? 7.580 8.982 -15.609 1.00 86.56 90 ALA A C 1
ATOM 632 O O . ALA A 1 90 ? 8.591 9.670 -15.465 1.00 86.56 90 ALA A O 1
ATOM 633 N N . GLY A 1 91 ? 7.631 7.648 -15.673 1.00 91.12 91 GLY A N 1
ATOM 634 C CA . GLY A 1 91 ? 8.846 6.846 -15.630 1.00 91.12 91 GLY A CA 1
ATOM 635 C C . GLY A 1 91 ? 8.717 5.687 -14.648 1.00 91.12 91 GLY A C 1
ATOM 636 O O . GLY A 1 91 ? 8.483 5.891 -13.458 1.00 91.12 91 GLY A O 1
ATOM 637 N N . LEU A 1 92 ? 8.957 4.466 -15.133 1.00 91.94 92 LEU A N 1
ATOM 638 C CA . LEU A 1 92 ? 8.776 3.235 -14.353 1.00 91.94 92 LEU A CA 1
ATOM 639 C C . LEU A 1 92 ? 9.624 3.183 -13.079 1.00 91.94 92 LEU A C 1
ATOM 641 O O . LEU A 1 92 ? 9.162 2.683 -12.064 1.00 91.94 92 LEU A O 1
ATOM 645 N N . SER A 1 93 ? 10.838 3.743 -13.098 1.00 92.81 93 SER A N 1
ATOM 646 C CA . SER A 1 93 ? 11.685 3.802 -11.898 1.00 92.81 93 SER A CA 1
ATOM 647 C C . SER A 1 93 ? 11.121 4.733 -10.822 1.00 92.81 93 SER A C 1
ATOM 649 O O . SER A 1 93 ? 11.243 4.425 -9.640 1.00 92.81 93 SER A O 1
ATOM 651 N N . ALA A 1 94 ? 10.517 5.860 -11.211 1.00 92.12 94 ALA A N 1
ATOM 652 C CA . ALA A 1 94 ? 9.892 6.781 -10.264 1.00 92.12 94 ALA A CA 1
ATOM 653 C C . ALA A 1 94 ? 8.592 6.187 -9.711 1.00 92.12 94 ALA A C 1
ATOM 655 O O . ALA A 1 94 ? 8.334 6.273 -8.514 1.00 92.12 94 ALA A O 1
ATOM 656 N N . TYR A 1 95 ? 7.819 5.520 -10.571 1.00 92.88 95 TYR A N 1
ATOM 657 C CA . TYR A 1 95 ? 6.638 4.767 -10.168 1.00 92.88 95 TYR A CA 1
ATOM 658 C C . TYR A 1 95 ? 6.977 3.634 -9.191 1.00 92.88 95 TYR A C 1
ATOM 660 O O . TYR A 1 95 ? 6.362 3.564 -8.135 1.00 92.88 95 TYR A O 1
ATOM 668 N N . ALA A 1 96 ? 7.998 2.818 -9.475 1.00 92.69 96 ALA A N 1
ATOM 669 C CA . ALA A 1 96 ? 8.458 1.759 -8.574 1.00 92.69 96 ALA A CA 1
ATOM 670 C C . ALA A 1 96 ? 8.808 2.308 -7.183 1.00 92.69 96 ALA A C 1
ATOM 672 O O . ALA A 1 96 ? 8.308 1.808 -6.180 1.00 92.69 96 ALA A O 1
ATOM 673 N N . ALA A 1 97 ? 9.591 3.389 -7.122 1.00 91.88 97 ALA A N 1
ATOM 674 C CA . ALA A 1 97 ? 9.956 4.032 -5.861 1.00 91.88 97 ALA A CA 1
ATOM 675 C C . ALA A 1 97 ? 8.737 4.604 -5.109 1.00 91.88 97 ALA A C 1
ATOM 677 O O . ALA A 1 97 ? 8.674 4.531 -3.882 1.00 91.88 97 ALA A O 1
ATOM 678 N N . ALA A 1 98 ? 7.750 5.149 -5.827 1.00 91.50 98 ALA A N 1
ATOM 679 C CA . ALA A 1 98 ? 6.506 5.625 -5.224 1.00 91.50 98 ALA A CA 1
ATOM 680 C C . ALA A 1 98 ? 5.649 4.470 -4.675 1.00 91.50 98 ALA A C 1
ATOM 682 O O . ALA A 1 98 ? 5.103 4.586 -3.577 1.00 91.50 98 ALA A O 1
ATOM 683 N N . VAL A 1 99 ? 5.571 3.343 -5.395 1.00 90.62 99 VAL A N 1
ATOM 684 C CA . VAL A 1 99 ? 4.899 2.119 -4.927 1.00 90.62 99 VAL A CA 1
ATOM 685 C C . VAL A 1 99 ? 5.582 1.584 -3.673 1.00 90.62 99 VAL A C 1
ATOM 687 O O . VAL A 1 99 ? 4.885 1.270 -2.713 1.00 90.62 99 VAL A O 1
ATOM 690 N N . GLU A 1 100 ? 6.917 1.527 -3.634 1.00 89.25 100 GLU A N 1
ATOM 691 C CA . GLU A 1 100 ? 7.667 1.147 -2.429 1.00 89.25 100 GLU A CA 1
ATOM 692 C C . GLU A 1 100 ? 7.318 2.058 -1.247 1.00 89.25 100 GLU A C 1
ATOM 694 O O . GLU A 1 100 ? 6.974 1.561 -0.176 1.00 89.25 100 GLU A O 1
ATOM 699 N N . GLY A 1 101 ? 7.352 3.381 -1.445 1.00 87.25 101 GLY A N 1
ATOM 700 C CA . GLY A 1 101 ? 7.025 4.366 -0.411 1.00 87.25 101 GLY A CA 1
ATOM 701 C C . GLY A 1 101 ? 5.612 4.195 0.146 1.00 87.25 101 GLY A C 1
ATOM 702 O O . GLY A 1 101 ? 5.433 4.059 1.354 1.00 87.25 101 GLY A O 1
ATOM 703 N N . THR A 1 102 ? 4.616 4.108 -0.736 1.00 85.88 102 THR A N 1
ATOM 704 C CA . THR A 1 102 ? 3.211 3.931 -0.337 1.00 85.88 102 THR A CA 1
ATOM 705 C C . THR A 1 102 ? 2.958 2.568 0.299 1.00 85.88 102 THR A C 1
ATOM 707 O O . THR A 1 102 ? 2.230 2.477 1.281 1.00 85.88 102 THR A O 1
ATOM 710 N N . SER A 1 103 ? 3.626 1.515 -0.178 1.00 81.81 103 SER A N 1
ATOM 711 C CA . SER A 1 103 ? 3.552 0.173 0.416 1.00 81.81 103 SER A CA 1
ATOM 712 C C . SER A 1 103 ? 4.226 0.081 1.780 1.00 81.81 103 SER A C 1
ATOM 714 O O . SER A 1 103 ? 4.139 -0.970 2.399 1.00 81.81 103 SER A O 1
ATOM 716 N N . MET A 1 104 ? 4.918 1.126 2.244 1.00 79.44 104 MET A N 1
ATOM 717 C CA . MET A 1 104 ? 5.469 1.237 3.598 1.00 79.44 104 MET A CA 1
ATOM 718 C C . MET A 1 104 ? 4.696 2.233 4.472 1.00 79.44 104 MET A C 1
ATOM 720 O O . MET A 1 104 ? 4.884 2.253 5.690 1.00 79.44 104 MET A O 1
ATOM 724 N N . ASP A 1 105 ? 3.834 3.056 3.878 1.00 81.69 105 ASP A N 1
ATOM 725 C CA . ASP A 1 105 ? 3.052 4.041 4.611 1.00 81.69 105 ASP A CA 1
ATOM 726 C C . ASP A 1 105 ? 1.855 3.372 5.300 1.00 81.69 105 ASP A C 1
ATOM 728 O O . ASP A 1 105 ? 1.335 2.342 4.871 1.00 81.69 105 ASP A O 1
ATOM 732 N N . THR A 1 106 ? 1.448 3.941 6.426 1.00 81.56 106 THR A N 1
ATOM 733 C CA . THR A 1 106 ? 0.244 3.547 7.164 1.00 81.56 106 THR A CA 1
ATOM 734 C C . THR A 1 106 ? -0.894 4.543 6.977 1.00 81.56 106 THR A C 1
ATOM 736 O O . THR A 1 106 ? -1.980 4.322 7.516 1.00 81.56 106 THR A O 1
ATOM 739 N N . ASP A 1 107 ? -0.659 5.639 6.249 1.00 85.81 107 ASP A N 1
ATOM 740 C CA . ASP A 1 107 ? -1.704 6.565 5.844 1.00 85.81 107 ASP A CA 1
ATOM 741 C C . ASP A 1 107 ? -2.639 5.900 4.829 1.00 85.81 107 ASP A C 1
ATOM 743 O O . ASP A 1 107 ? -2.281 5.688 3.674 1.00 85.81 107 ASP A O 1
ATOM 747 N N . ILE A 1 108 ? -3.871 5.602 5.245 1.00 82.12 108 ILE A N 1
ATOM 748 C CA . ILE A 1 108 ? -4.879 4.957 4.386 1.00 82.12 108 ILE A CA 1
ATOM 749 C C . ILE 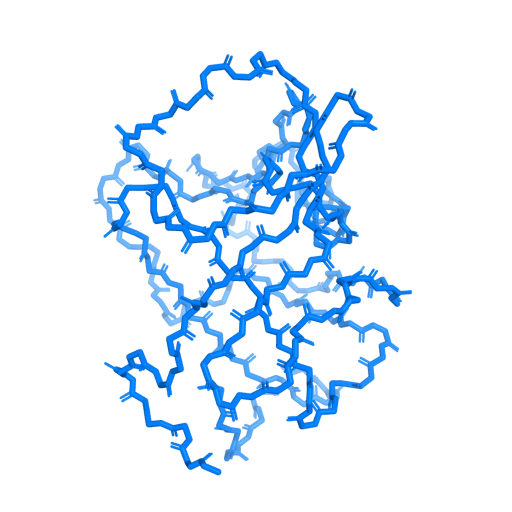A 1 108 ? -5.375 5.865 3.256 1.00 82.12 108 ILE A C 1
ATOM 751 O O . ILE A 1 108 ? -6.181 5.440 2.429 1.00 82.12 108 ILE A O 1
ATOM 755 N N . ARG A 1 109 ? -4.954 7.134 3.248 1.00 81.62 109 ARG A N 1
ATOM 756 C CA . ARG A 1 109 ? -5.204 8.067 2.148 1.00 81.62 109 ARG A CA 1
ATOM 757 C C . ARG A 1 109 ? -4.212 7.910 1.010 1.00 81.62 109 ARG A C 1
ATOM 759 O O . ARG A 1 109 ? -4.488 8.442 -0.063 1.00 81.62 109 ARG A O 1
ATOM 766 N N . ASN A 1 110 ? -3.102 7.219 1.239 1.00 85.06 110 ASN A N 1
ATOM 767 C CA . ASN A 1 110 ? -2.163 6.863 0.195 1.00 85.06 110 ASN A CA 1
ATOM 768 C C . ASN A 1 110 ? -2.660 5.592 -0.490 1.00 85.06 110 ASN A C 1
ATOM 770 O O . ASN A 1 110 ? -3.044 4.626 0.169 1.00 85.06 110 ASN A O 1
ATOM 774 N N . PHE A 1 111 ? -2.710 5.604 -1.818 1.00 83.06 111 PHE A N 1
ATOM 775 C CA . PHE A 1 111 ? -3.231 4.478 -2.587 1.00 83.06 111 PHE A CA 1
ATOM 776 C C . PHE A 1 111 ? -2.571 4.379 -3.956 1.00 83.06 111 PHE A C 1
ATOM 778 O O . PHE A 1 111 ? -2.277 5.381 -4.613 1.00 83.06 111 PHE A O 1
ATOM 785 N N . GLY A 1 112 ? -2.390 3.142 -4.413 1.00 85.00 112 GLY A N 1
ATOM 786 C CA . GLY A 1 112 ? -2.245 2.864 -5.835 1.00 85.00 112 GLY A CA 1
ATOM 787 C C . GLY A 1 112 ? -3.599 3.027 -6.517 1.00 85.00 112 GLY A C 1
ATOM 788 O O . GLY A 1 112 ? -4.629 2.641 -5.965 1.00 85.00 112 GLY A O 1
ATOM 789 N N . TYR A 1 113 ? -3.611 3.607 -7.708 1.00 81.31 113 TYR A N 1
ATOM 790 C CA . TYR A 1 113 ? -4.800 3.665 -8.541 1.00 81.31 113 TYR A CA 1
ATOM 791 C C . TYR A 1 113 ? -4.519 3.050 -9.902 1.00 81.31 113 TYR A C 1
ATOM 793 O O . TYR A 1 113 ? -3.429 3.168 -10.464 1.00 81.31 113 TYR A O 1
ATOM 801 N N . HIS A 1 114 ? -5.559 2.413 -10.413 1.00 78.00 114 HIS A N 1
ATOM 802 C CA . HIS A 1 114 ? -5.626 1.861 -11.750 1.00 78.00 114 HIS A CA 1
ATOM 803 C C . HIS A 1 114 ? -6.967 2.304 -12.354 1.00 78.00 114 HIS A C 1
ATOM 805 O O . HIS A 1 114 ? -7.860 1.507 -12.632 1.00 78.00 114 HIS A O 1
ATOM 811 N N . ASP A 1 115 ? -7.139 3.624 -12.449 1.00 68.44 115 ASP A N 1
ATOM 812 C CA . ASP A 1 115 ? -8.324 4.280 -12.996 1.00 68.44 115 ASP A CA 1
ATOM 813 C C . ASP A 1 115 ? -8.132 4.482 -14.496 1.00 68.44 115 ASP A C 1
ATOM 815 O O . ASP A 1 115 ? -7.678 5.518 -14.991 1.00 68.44 115 ASP A O 1
ATOM 819 N N . TYR A 1 116 ? -8.424 3.419 -15.231 1.00 57.06 116 TYR A N 1
ATOM 820 C CA . TYR A 1 116 ? -8.428 3.449 -16.676 1.00 57.06 116 TYR A CA 1
ATOM 821 C C . TYR A 1 116 ? -9.604 4.345 -17.103 1.00 57.06 116 TYR A C 1
ATOM 823 O O . TYR A 1 116 ? -10.757 3.921 -17.133 1.00 57.06 116 TYR A O 1
ATOM 831 N N . LEU A 1 117 ? -9.330 5.590 -17.513 1.00 48.56 117 LEU A N 1
ATOM 832 C CA . LEU A 1 117 ? -10.325 6.462 -18.171 1.00 48.56 117 LEU A CA 1
ATOM 833 C C . LEU A 1 117 ? -10.860 5.873 -19.505 1.00 48.56 117 LEU A C 1
ATOM 835 O O . LEU A 1 117 ? -11.631 6.523 -20.211 1.00 48.56 117 LEU A O 1
ATOM 839 N N . SER A 1 118 ? -10.474 4.639 -19.850 1.00 42.22 118 SER A N 1
ATOM 840 C CA . SER A 1 118 ? -11.138 3.766 -20.815 1.00 42.22 118 SER A CA 1
ATOM 841 C C . SER A 1 118 ? -11.594 2.473 -20.107 1.00 42.22 118 SER A C 1
ATOM 843 O O . SER A 1 118 ? -10.782 1.785 -19.505 1.00 42.22 118 SER A O 1
ATOM 845 N N . PRO A 1 119 ? -12.873 2.089 -20.177 1.00 40.28 119 PRO A N 1
ATOM 846 C CA . PRO A 1 119 ? -13.380 0.919 -19.469 1.00 40.28 119 PRO A CA 1
ATOM 847 C C . PRO A 1 119 ? -12.768 -0.370 -20.034 1.00 40.28 119 PRO A C 1
ATOM 849 O O . PRO A 1 119 ? -13.008 -0.729 -21.185 1.00 40.28 119 PRO A O 1
ATOM 852 N N . GLY A 1 120 ? -12.002 -1.081 -19.214 1.00 46.00 120 GLY A N 1
ATOM 853 C CA . GLY A 1 120 ? -11.525 -2.429 -19.503 1.00 46.00 120 GLY A CA 1
ATOM 854 C C . GLY A 1 120 ? -10.595 -2.922 -18.394 1.00 46.00 120 GLY A C 1
ATOM 855 O O . GLY A 1 120 ? -9.802 -2.126 -17.893 1.00 46.00 120 GLY A O 1
ATOM 856 N N . PRO A 1 121 ? -10.689 -4.193 -17.973 1.00 45.16 121 PRO A N 1
ATOM 857 C CA . PRO A 1 121 ? -9.680 -4.760 -17.091 1.00 45.16 121 PRO A CA 1
ATOM 858 C C . PRO A 1 121 ? -8.336 -4.779 -17.837 1.00 45.16 121 PRO A C 1
ATOM 860 O O . PRO A 1 121 ? -8.294 -5.141 -19.016 1.00 45.16 121 PRO A O 1
ATOM 863 N N . THR A 1 122 ? -7.238 -4.418 -17.166 1.00 52.06 122 THR A N 1
ATOM 864 C CA . THR A 1 122 ? -5.931 -4.996 -17.512 1.00 52.06 122 THR A CA 1
ATOM 865 C C . THR A 1 122 ? -6.128 -6.504 -17.540 1.00 52.06 122 THR A C 1
ATOM 867 O O . THR A 1 122 ? -6.866 -7.024 -16.700 1.00 52.06 122 THR A O 1
ATOM 870 N N . ASP A 1 123 ? -5.569 -7.197 -18.535 1.00 59.28 123 ASP A N 1
ATOM 871 C CA . ASP A 1 123 ? -5.663 -8.655 -18.569 1.00 59.28 123 ASP A CA 1
ATOM 872 C C . ASP A 1 123 ? -5.182 -9.173 -17.205 1.00 59.28 123 ASP A C 1
ATOM 874 O O . ASP A 1 123 ? -4.008 -8.990 -16.887 1.00 59.28 123 ASP A O 1
ATOM 878 N N . PRO A 1 124 ? -6.062 -9.761 -16.370 1.00 56.62 124 PRO A N 1
ATOM 879 C CA . PRO A 1 124 ? -5.683 -10.187 -15.027 1.00 56.62 124 PRO A CA 1
ATOM 880 C C . PRO A 1 124 ? -4.604 -11.280 -15.064 1.00 56.62 124 PRO A C 1
ATOM 882 O O . PRO A 1 124 ? -4.004 -11.593 -14.041 1.00 56.62 124 PRO A O 1
ATOM 885 N N . ALA A 1 125 ? -4.334 -11.859 -16.240 1.00 62.31 125 ALA A N 1
ATOM 886 C CA . ALA A 1 125 ? -3.222 -12.769 -16.457 1.00 62.31 125 ALA A CA 1
ATOM 887 C C . ALA A 1 125 ? -1.850 -12.075 -16.571 1.00 62.31 125 ALA A C 1
ATOM 889 O O . ALA A 1 125 ? -0.832 -12.768 -16.550 1.00 62.31 125 ALA A O 1
ATOM 890 N N . VAL A 1 126 ? -1.791 -10.746 -16.700 1.00 72.81 126 VAL A N 1
ATOM 891 C CA . VAL A 1 126 ? -0.541 -9.989 -16.825 1.00 72.81 126 VAL A CA 1
ATOM 892 C C . VAL A 1 126 ? -0.212 -9.333 -15.488 1.00 72.81 126 VAL A C 1
ATOM 894 O O . VAL A 1 126 ? -0.938 -8.469 -15.007 1.00 72.81 126 VAL A O 1
ATOM 897 N N . ALA A 1 127 ? 0.898 -9.752 -14.882 1.00 77.31 127 ALA A N 1
ATOM 898 C CA . ALA A 1 127 ? 1.376 -9.165 -13.638 1.00 77.31 127 ALA A CA 1
ATOM 899 C C . ALA A 1 127 ? 1.853 -7.721 -13.860 1.00 77.31 127 ALA A C 1
ATOM 901 O O . ALA A 1 127 ? 2.597 -7.443 -14.803 1.00 77.31 127 ALA A O 1
ATOM 902 N N . ASP A 1 128 ? 1.452 -6.815 -12.969 1.00 83.25 128 ASP A N 1
ATOM 903 C CA . ASP A 1 128 ? 1.846 -5.404 -13.019 1.00 83.25 128 ASP A CA 1
ATOM 904 C C . ASP A 1 128 ? 3.232 -5.175 -12.416 1.00 83.25 128 ASP A C 1
ATOM 906 O O . ASP A 1 128 ? 4.076 -4.493 -13.003 1.00 83.25 128 ASP A O 1
ATOM 910 N N . LEU A 1 129 ? 3.455 -5.714 -11.216 1.00 87.94 129 LEU A N 1
ATOM 911 C CA . LEU A 1 129 ? 4.706 -5.581 -10.486 1.00 87.94 129 LEU A CA 1
ATOM 912 C C . LEU A 1 129 ? 4.880 -6.668 -9.428 1.00 87.94 129 LEU A C 1
ATOM 914 O O . LEU A 1 129 ? 3.913 -7.092 -8.797 1.00 87.94 129 LEU A O 1
ATOM 918 N N . ASP A 1 130 ? 6.136 -7.019 -9.163 1.00 88.31 130 ASP A N 1
ATOM 919 C CA . ASP A 1 130 ? 6.502 -7.896 -8.050 1.00 88.31 130 ASP A CA 1
ATOM 920 C C . ASP A 1 130 ? 6.906 -7.072 -6.829 1.00 88.31 130 ASP A C 1
ATOM 922 O O . ASP A 1 130 ? 7.857 -6.283 -6.891 1.00 88.31 130 ASP A O 1
ATOM 926 N N . LEU A 1 131 ? 6.208 -7.294 -5.711 1.00 87.12 131 LEU A N 1
ATOM 927 C CA . LEU A 1 131 ? 6.469 -6.644 -4.430 1.00 87.12 131 LEU A CA 1
ATOM 928 C C . LEU A 1 131 ? 7.057 -7.644 -3.429 1.00 87.12 131 LEU A C 1
ATOM 930 O O . LEU A 1 131 ? 6.412 -8.618 -3.042 1.00 87.12 131 LEU A O 1
ATOM 934 N N . GLN A 1 132 ? 8.277 -7.382 -2.968 1.00 85.50 132 GLN A N 1
ATOM 935 C CA . GLN A 1 132 ? 8.934 -8.165 -1.927 1.00 85.50 132 GLN A CA 1
ATOM 936 C C . GLN A 1 132 ? 8.948 -7.390 -0.610 1.00 85.50 132 GLN A C 1
ATOM 938 O O . GLN A 1 132 ? 9.467 -6.276 -0.537 1.00 85.50 132 GLN A O 1
ATOM 943 N N . PHE A 1 133 ? 8.473 -8.020 0.460 1.00 79.50 133 PHE A N 1
ATOM 944 C CA . PHE A 1 133 ? 8.632 -7.507 1.818 1.00 79.50 133 PHE A CA 1
ATOM 945 C C . PHE A 1 133 ? 9.912 -8.068 2.442 1.00 79.50 133 PHE A C 1
ATOM 947 O O . PHE A 1 133 ? 10.206 -9.256 2.317 1.00 79.50 133 PHE A O 1
ATOM 954 N N . ALA A 1 134 ? 10.694 -7.227 3.127 1.00 71.69 134 ALA A N 1
ATOM 955 C CA . ALA A 1 134 ? 12.017 -7.633 3.623 1.00 71.69 134 ALA A CA 1
ATOM 956 C C . ALA A 1 134 ? 11.979 -8.685 4.748 1.00 71.69 134 ALA A C 1
ATOM 958 O O . ALA A 1 134 ? 13.014 -9.241 5.121 1.00 71.69 134 ALA A O 1
ATOM 959 N N . LYS A 1 135 ? 10.798 -8.953 5.310 1.00 69.19 135 LYS A N 1
ATOM 960 C CA . LYS A 1 135 ? 10.576 -10.002 6.299 1.00 69.19 135 LYS A CA 1
ATOM 961 C C . LYS A 1 135 ? 9.615 -11.030 5.719 1.00 69.19 135 LYS A C 1
ATOM 963 O O . LYS A 1 135 ? 8.600 -10.661 5.138 1.00 69.19 135 LYS A O 1
ATOM 968 N N . ALA A 1 136 ? 9.948 -12.307 5.903 1.00 64.50 136 ALA A N 1
ATOM 969 C CA . ALA A 1 136 ? 9.054 -13.396 5.544 1.00 64.50 136 ALA A CA 1
ATOM 970 C C . ALA A 1 136 ? 7.704 -13.198 6.239 1.00 64.50 136 ALA A C 1
ATOM 972 O O . ALA A 1 136 ? 7.671 -12.976 7.453 1.00 64.50 136 ALA A O 1
ATOM 973 N N . MET A 1 137 ? 6.627 -13.281 5.457 1.00 64.38 137 MET A N 1
ATOM 974 C CA . MET A 1 137 ? 5.281 -13.270 6.003 1.00 64.38 137 MET A CA 1
ATOM 975 C C . MET A 1 137 ? 5.071 -14.554 6.809 1.00 64.38 137 MET A C 1
ATOM 977 O O . MET A 1 137 ? 5.255 -15.663 6.304 1.00 64.38 137 MET A O 1
ATOM 981 N N . ASN A 1 138 ? 4.727 -14.411 8.080 1.00 63.59 138 ASN A N 1
ATOM 982 C CA . ASN A 1 138 ? 4.264 -15.501 8.919 1.00 63.59 138 ASN A CA 1
ATOM 983 C C . ASN A 1 138 ? 2.781 -15.776 8.633 1.00 63.59 138 ASN A C 1
ATOM 985 O O . ASN A 1 138 ? 2.065 -14.931 8.109 1.00 63.59 138 ASN A O 1
ATOM 989 N N . LEU A 1 139 ? 2.274 -16.927 9.086 1.00 63.31 139 LEU A N 1
ATOM 990 C CA . LEU A 1 139 ? 0.842 -17.279 9.005 1.00 63.31 139 LEU A CA 1
ATOM 991 C C . LEU A 1 139 ? -0.095 -16.303 9.750 1.00 63.31 139 LEU A C 1
ATOM 993 O O . LEU A 1 139 ? -1.310 -16.464 9.716 1.00 63.31 139 LEU A O 1
ATOM 997 N N . THR A 1 140 ? 0.471 -15.342 10.476 1.00 62.50 140 THR A N 1
ATOM 998 C CA . THR A 1 140 ? -0.232 -14.301 11.230 1.00 62.50 140 THR A CA 1
ATOM 999 C C . THR A 1 140 ? -0.092 -12.920 10.599 1.00 62.50 140 THR A C 1
ATOM 1001 O O . THR A 1 140 ? -0.477 -11.947 11.239 1.00 62.50 140 THR A O 1
ATOM 1004 N N . ASP A 1 141 ? 0.518 -12.815 9.421 1.00 67.69 141 ASP A N 1
ATOM 1005 C CA . ASP A 1 141 ? 0.633 -11.557 8.690 1.00 67.69 141 ASP A CA 1
ATOM 1006 C C . ASP A 1 141 ? -0.539 -11.426 7.711 1.00 67.69 141 ASP A C 1
ATOM 1008 O O . ASP A 1 141 ? -1.091 -12.418 7.234 1.00 67.69 141 ASP A O 1
ATOM 1012 N N . TYR A 1 142 ? -0.948 -10.189 7.442 1.00 70.56 142 TYR A N 1
ATOM 1013 C CA . TYR A 1 142 ? -2.139 -9.884 6.654 1.00 70.56 142 TYR A CA 1
ATOM 1014 C C . TYR A 1 142 ? -1.850 -8.725 5.705 1.00 70.56 142 TYR A C 1
ATOM 1016 O O . TYR A 1 142 ? -1.103 -7.807 6.046 1.00 70.56 142 TYR A O 1
ATOM 1024 N N . LEU A 1 143 ? -2.498 -8.740 4.542 1.00 74.25 143 LEU A N 1
ATOM 1025 C CA . LEU A 1 143 ? -2.552 -7.602 3.630 1.00 74.25 143 LEU A CA 1
ATOM 1026 C C . LEU A 1 143 ? -3.871 -6.862 3.846 1.00 74.25 143 LEU A C 1
ATOM 1028 O O . LEU A 1 143 ? -4.942 -7.471 3.841 1.00 74.25 143 LEU A O 1
ATOM 1032 N N . VAL A 1 144 ? -3.794 -5.547 4.041 1.00 73.12 144 VAL A N 1
ATOM 1033 C CA . VAL A 1 144 ? -4.976 -4.683 4.054 1.00 73.12 144 VAL A CA 1
ATOM 1034 C C . VAL A 1 144 ? -5.110 -4.064 2.678 1.00 73.12 144 VAL A C 1
ATOM 1036 O O . VAL A 1 144 ? -4.197 -3.390 2.212 1.00 73.12 144 VAL A O 1
ATOM 1039 N N . VAL A 1 145 ? -6.263 -4.279 2.053 1.00 71.31 145 VAL A N 1
ATOM 1040 C CA . VAL A 1 145 ? -6.611 -3.646 0.785 1.00 71.31 145 VAL A CA 1
ATOM 1041 C C . VAL A 1 145 ? -7.822 -2.761 1.010 1.00 71.31 145 VAL A C 1
ATOM 1043 O O . VAL A 1 145 ? -8.834 -3.200 1.555 1.00 71.31 145 VAL A O 1
ATOM 1046 N N . THR A 1 146 ? -7.695 -1.498 0.621 1.00 66.88 146 THR A N 1
ATOM 1047 C CA . THR A 1 146 ? -8.773 -0.516 0.661 1.00 66.88 146 THR A CA 1
ATOM 1048 C C . THR A 1 146 ? -9.174 -0.174 -0.766 1.00 66.88 146 THR A C 1
ATOM 1050 O O . THR A 1 146 ? -8.333 -0.015 -1.647 1.00 66.88 146 THR A O 1
ATOM 1053 N N . GLU A 1 147 ? -10.476 -0.068 -1.009 1.00 67.06 147 GLU A N 1
ATOM 1054 C CA . GLU A 1 147 ? -11.008 0.345 -2.302 1.00 67.06 147 GLU A CA 1
ATOM 1055 C C . GLU A 1 147 ? -11.940 1.542 -2.151 1.00 67.06 147 GLU A C 1
ATOM 1057 O O . GLU A 1 147 ? -12.597 1.742 -1.125 1.00 67.06 147 GLU A O 1
ATOM 1062 N N . ARG A 1 148 ? -12.011 2.345 -3.210 1.00 61.31 148 ARG A N 1
ATOM 1063 C CA . ARG A 1 148 ? -12.934 3.465 -3.308 1.00 61.31 148 ARG A CA 1
ATOM 1064 C C . ARG A 1 148 ? -14.076 3.039 -4.228 1.00 61.31 148 ARG A C 1
ATOM 1066 O O . ARG A 1 148 ? -13.857 2.901 -5.418 1.00 61.31 148 ARG A O 1
ATOM 1073 N N . TRP A 1 149 ? -15.276 2.878 -3.661 1.00 62.09 149 TRP A N 1
ATOM 1074 C CA . TRP A 1 149 ? -16.555 2.617 -4.358 1.00 62.09 149 TRP A CA 1
ATOM 1075 C C . TRP A 1 149 ? -16.932 1.167 -4.705 1.00 62.09 149 TRP A C 1
ATOM 1077 O O . TRP A 1 149 ? -17.957 0.971 -5.357 1.00 62.09 149 TRP A O 1
ATOM 1087 N N . GLY A 1 150 ? -16.216 0.155 -4.205 1.00 59.53 150 GLY A N 1
ATOM 1088 C CA . GLY A 1 150 ? -16.679 -1.240 -4.300 1.00 59.53 150 GLY A CA 1
ATOM 1089 C C . GLY A 1 150 ? -16.644 -1.828 -5.714 1.00 59.53 150 GLY A C 1
ATOM 1090 O O . GLY A 1 150 ? -17.378 -2.770 -6.009 1.00 59.53 150 GLY A O 1
ATOM 1091 N N . ASN A 1 151 ? -15.881 -1.213 -6.617 1.00 64.50 151 ASN A N 1
ATOM 1092 C CA . ASN A 1 151 ? -15.766 -1.598 -8.020 1.00 64.50 151 ASN A CA 1
ATOM 1093 C C . ASN A 1 151 ? -14.329 -1.966 -8.413 1.00 64.50 151 ASN A C 1
ATOM 1095 O O . ASN A 1 151 ? -14.047 -2.076 -9.607 1.00 64.50 151 ASN A O 1
ATOM 1099 N N . SER A 1 152 ? -13.437 -2.150 -7.438 1.00 66.38 152 SER A N 1
ATOM 1100 C CA . SER A 1 152 ? -12.070 -2.580 -7.693 1.00 66.38 152 SER A CA 1
ATOM 1101 C C . SER A 1 152 ? -11.978 -4.102 -7.671 1.00 66.38 152 SER A C 1
ATOM 1103 O O . SER A 1 152 ? -12.620 -4.789 -6.880 1.00 66.38 152 SER A O 1
ATOM 1105 N N . SER A 1 153 ? -11.122 -4.646 -8.528 1.00 68.50 153 SER A N 1
ATOM 1106 C CA . SER A 1 153 ? -10.675 -6.034 -8.449 1.00 68.50 153 SER A CA 1
ATOM 1107 C C . SER A 1 153 ? -9.159 -6.050 -8.461 1.00 68.50 153 SER A C 1
ATOM 1109 O O . SER A 1 153 ? -8.547 -5.314 -9.230 1.00 68.50 153 SER A O 1
ATOM 1111 N N . PHE A 1 154 ? -8.558 -6.902 -7.644 1.00 72.00 154 PHE A N 1
ATOM 1112 C CA . PHE A 1 154 ? -7.122 -7.135 -7.643 1.00 72.00 154 PHE A CA 1
ATOM 1113 C C . PHE A 1 154 ? -6.864 -8.634 -7.531 1.00 72.00 154 PHE A C 1
ATOM 1115 O O . PHE A 1 154 ? -7.681 -9.381 -6.987 1.00 72.00 154 PHE A O 1
ATOM 1122 N N . GLN A 1 155 ? -5.724 -9.066 -8.053 1.00 76.62 155 GLN A N 1
ATOM 1123 C CA . GLN A 1 155 ? -5.249 -10.434 -7.941 1.00 76.62 155 GLN A CA 1
ATOM 1124 C C . GLN A 1 155 ? -3.883 -10.416 -7.267 1.00 76.62 155 GLN A C 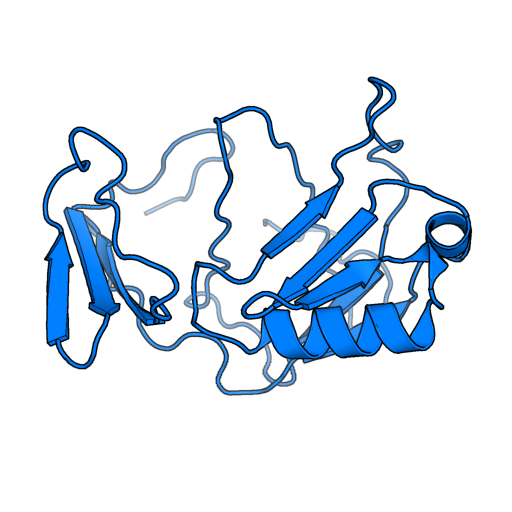1
ATOM 1126 O O . GLN A 1 155 ? -3.040 -9.577 -7.570 1.00 76.62 155 GLN A O 1
ATOM 1131 N N . LEU A 1 156 ? -3.678 -11.348 -6.344 1.00 80.75 156 LEU A N 1
ATOM 1132 C CA . LEU A 1 156 ? -2.395 -11.563 -5.693 1.00 80.75 156 LEU A CA 1
ATOM 1133 C C . LEU A 1 156 ? -1.868 -12.932 -6.106 1.00 80.75 156 LEU A C 1
ATOM 1135 O O . LEU A 1 156 ? -2.613 -13.914 -6.128 1.00 80.75 156 LEU A O 1
ATOM 1139 N N . LEU A 1 157 ? -0.578 -12.992 -6.416 1.00 83.25 157 LEU A N 1
ATOM 1140 C CA . LEU A 1 157 ? 0.134 -14.225 -6.710 1.00 83.25 157 LEU A CA 1
ATOM 1141 C C . LEU A 1 157 ? 1.335 -14.324 -5.775 1.00 83.25 157 LEU A C 1
ATOM 1143 O O . LEU A 1 157 ? 2.152 -13.409 -5.710 1.00 83.25 157 LEU A O 1
ATOM 1147 N N . ALA A 1 158 ? 1.437 -15.424 -5.031 1.00 84.00 158 ALA A N 1
ATOM 1148 C CA . ALA A 1 158 ? 2.596 -15.659 -4.183 1.00 84.00 158 ALA A CA 1
ATOM 1149 C C . ALA A 1 158 ? 3.758 -16.077 -5.078 1.00 84.00 158 ALA A C 1
ATOM 1151 O O . ALA A 1 158 ? 3.597 -16.979 -5.901 1.00 84.00 158 ALA A O 1
ATOM 1152 N N . LEU A 1 159 ? 4.921 -15.468 -4.877 1.00 84.62 159 LEU A N 1
ATOM 1153 C CA . LEU A 1 159 ? 6.137 -15.803 -5.605 1.00 84.62 159 LEU A CA 1
ATOM 1154 C C . LEU A 1 159 ? 7.120 -16.534 -4.688 1.00 84.62 159 LEU A C 1
ATOM 1156 O O . LEU A 1 159 ? 7.225 -16.247 -3.492 1.00 84.62 159 LEU A O 1
ATOM 1160 N N . ALA A 1 160 ? 7.834 -17.497 -5.255 1.00 83.19 160 ALA A N 1
ATOM 1161 C CA . ALA A 1 160 ? 8.979 -18.142 -4.643 1.00 83.19 160 ALA A CA 1
ATOM 1162 C C . ALA A 1 160 ? 10.190 -17.189 -4.621 1.00 83.19 160 ALA A C 1
ATOM 1164 O O . ALA A 1 160 ? 10.176 -16.101 -5.195 1.00 83.19 160 ALA A O 1
ATOM 1165 N N . ALA A 1 161 ? 11.266 -17.590 -3.939 1.00 79.69 161 ALA A N 1
ATOM 1166 C CA . ALA A 1 161 ? 12.466 -16.758 -3.798 1.00 79.69 161 ALA A CA 1
ATOM 1167 C C . ALA A 1 161 ? 13.176 -16.453 -5.133 1.00 79.69 161 ALA A C 1
ATOM 1169 O O . ALA A 1 161 ? 13.971 -15.518 -5.197 1.00 79.69 161 ALA A O 1
ATOM 1170 N N . ASP A 1 162 ? 12.914 -17.247 -6.169 1.00 84.38 162 ASP A N 1
ATOM 1171 C CA . ASP A 1 162 ? 13.400 -17.064 -7.538 1.00 84.38 162 ASP A CA 1
ATOM 1172 C C . ASP A 1 162 ? 12.473 -16.192 -8.406 1.00 84.38 162 ASP A C 1
ATOM 1174 O O . ASP A 1 162 ? 12.824 -15.901 -9.545 1.00 84.38 162 ASP A O 1
ATOM 1178 N N . GLY A 1 163 ? 11.338 -15.734 -7.864 1.00 80.00 163 GLY A N 1
ATOM 1179 C CA . GLY A 1 163 ? 10.354 -14.909 -8.566 1.00 80.00 163 GLY A CA 1
ATOM 1180 C C . GLY A 1 163 ? 9.290 -15.703 -9.324 1.00 80.00 163 GLY A C 1
ATOM 1181 O O . GLY A 1 163 ? 8.379 -15.100 -9.878 1.00 80.00 163 GLY A O 1
ATOM 1182 N N . GLU A 1 164 ? 9.354 -17.036 -9.331 1.00 85.94 164 GLU A N 1
ATOM 1183 C CA . GLU A 1 164 ? 8.346 -17.861 -10.000 1.00 85.94 164 GLU A CA 1
ATOM 1184 C C . GLU A 1 164 ? 7.092 -18.048 -9.128 1.00 85.94 164 GLU A C 1
ATOM 1186 O O . GLU A 1 164 ? 7.182 -18.020 -7.896 1.00 85.94 164 GLU A O 1
ATOM 1191 N N . PRO A 1 165 ? 5.909 -18.294 -9.719 1.00 86.25 165 PRO A N 1
ATOM 1192 C CA . PRO A 1 165 ? 4.694 -18.575 -8.958 1.00 86.25 165 PRO A CA 1
ATOM 1193 C C . PRO A 1 165 ? 4.872 -19.735 -7.964 1.00 86.25 165 PRO A C 1
ATOM 1195 O O . PRO A 1 165 ? 5.243 -20.853 -8.333 1.00 86.25 165 PRO A O 1
ATOM 1198 N N . TYR A 1 166 ? 4.559 -19.501 -6.687 1.00 83.19 166 TYR A N 1
ATOM 1199 C CA . TYR A 1 166 ? 4.669 -20.515 -5.640 1.00 83.19 166 TYR A CA 1
ATOM 1200 C C . TYR A 1 166 ? 3.498 -21.505 -5.716 1.00 83.19 166 TYR A C 1
ATOM 1202 O O . TYR A 1 166 ? 2.380 -21.239 -5.265 1.00 83.19 166 TYR A O 1
ATOM 1210 N N . VAL A 1 167 ? 3.756 -22.675 -6.302 1.00 82.88 167 VAL A N 1
ATOM 1211 C CA . VAL A 1 167 ? 2.748 -23.728 -6.493 1.00 82.88 167 VAL A CA 1
ATOM 1212 C C . VAL A 1 167 ? 2.198 -24.207 -5.146 1.00 82.88 167 VAL A C 1
ATOM 1214 O O . VAL A 1 167 ? 2.941 -24.664 -4.281 1.00 82.88 167 VAL A O 1
ATOM 1217 N N . GLY A 1 168 ? 0.872 -24.153 -4.993 1.00 76.12 168 GLY A N 1
ATOM 1218 C CA . GLY A 1 168 ? 0.183 -24.558 -3.764 1.00 76.12 168 GLY A CA 1
ATOM 1219 C C . GLY A 1 168 ? 0.048 -23.450 -2.716 1.00 76.12 168 GLY A C 1
ATOM 1220 O O . GLY A 1 168 ? -0.419 -23.731 -1.613 1.00 76.12 168 GLY A O 1
ATOM 1221 N N . ALA A 1 169 ? 0.420 -22.208 -3.047 1.00 71.75 169 ALA A N 1
ATOM 1222 C CA . ALA A 1 169 ? 0.072 -21.050 -2.233 1.00 71.75 169 ALA A CA 1
ATOM 1223 C C . ALA A 1 169 ? -1.448 -20.938 -2.052 1.00 71.75 169 ALA A C 1
ATOM 1225 O O . ALA A 1 169 ? -2.213 -21.131 -2.998 1.00 71.75 169 ALA A O 1
ATOM 1226 N N . ASN A 1 170 ? -1.868 -20.583 -0.840 1.00 67.38 170 ASN A N 1
ATOM 1227 C CA . ASN A 1 170 ? -3.242 -20.205 -0.539 1.00 67.38 170 ASN A CA 1
ATOM 1228 C C . ASN A 1 170 ? -3.212 -18.756 -0.042 1.00 67.38 170 ASN A C 1
ATOM 1230 O O . ASN A 1 170 ? -2.800 -18.519 1.095 1.00 67.38 170 ASN A O 1
ATOM 1234 N N . ILE A 1 171 ? -3.537 -17.819 -0.938 1.00 65.06 171 ILE A N 1
ATOM 1235 C CA . ILE A 1 171 ? -3.703 -16.390 -0.635 1.00 65.06 171 ILE A CA 1
ATOM 1236 C C . ILE A 1 171 ? -5.190 -16.106 -0.443 1.00 65.06 171 ILE A C 1
ATOM 1238 O O . ILE A 1 171 ? -5.984 -16.566 -1.296 1.00 65.06 171 ILE A O 1
#

Foldseek 3Di:
DDDDPPDPRWDFQWWWWDWPNDIDIDRDDDPDDPCRDLTFIFTAWTDTDPDDIRGDAQDQFKAWDDADPVQLVAPFWFKDDSNDTDGCVVDVVSRRVRCRVLSRGRRPVIDTTRGRPDDDDDPLPDDRIDMDGRDDDDPSDDDDDDDDPPPDDHDDFDADPVRHGDPPDDD

Secondary structure (DSSP, 8-state):
-PPPTTS--S-EEEEEEEETTEEEEE-S--SS----TT--EEEEEEEESSS--EE--STT-EEE----GGGGT-TTEEEEETTEEEEGGG-HHHHHHHHHHHTT--BTT-EEEE--SS-----TTS----EEESSPPPTT-------SSS--------B-TTSSB-TT---